Protein AF-A0A426Y9B4-F1 (afdb_monomer)

Secondary structure (DSSP, 8-state):
-----SHHHHHHHHHHHHHHHH-TTS-HHHHHHHHHHTT---S-----PPPGGGEEETTB--S-TTT--EEE-TTBSSHHHHHHHHHHHHHHHHHHHHS-HHHHHTT---PPP-TTB--

InterPro domains:
  IPR005069 Nucleotide-diphospho-sugar transferase [PF03407] (1-84)
  IPR044821 Putative nucleotide-diphospho-sugar transferase At1g28695/At4g15970-like [PTHR46038] (1-118)

Organism: Ensete ventricosum (NCBI:txid4639)

Structure (mmCIF, N/CA/C/O backbone):
data_AF-A0A426Y9B4-F1
#
_entry.id   AF-A0A426Y9B4-F1
#
loop_
_atom_site.group_PDB
_atom_site.id
_atom_site.type_symbol
_atom_site.label_atom_id
_atom_site.label_alt_id
_atom_site.label_comp_id
_atom_site.label_asym_id
_atom_site.label_entity_id
_atom_site.label_seq_id
_atom_site.pdbx_PDB_ins_code
_atom_site.Cartn_x
_atom_site.Cartn_y
_atom_site.Cartn_z
_atom_site.occupancy
_atom_site.B_iso_or_equiv
_atom_site.auth_seq_id
_atom_site.auth_comp_id
_atom_site.auth_asym_id
_atom_site.auth_atom_id
_atom_site.pdbx_PDB_model_num
ATOM 1 N N . MET A 1 1 ? -4.696 -0.066 2.224 1.00 76.81 1 MET A N 1
ATOM 2 C CA . MET A 1 1 ? -6.113 -0.166 2.641 1.00 76.81 1 MET A CA 1
ATOM 3 C C . MET A 1 1 ? -6.766 1.186 2.406 1.00 76.81 1 MET A C 1
ATOM 5 O O . MET A 1 1 ? -6.184 2.184 2.808 1.00 76.81 1 MET A O 1
ATOM 9 N N . TYR A 1 2 ? -7.920 1.225 1.742 1.00 84.12 2 TYR A N 1
ATOM 10 C CA . TYR A 1 2 ? -8.766 2.418 1.662 1.00 84.12 2 TYR A CA 1
ATOM 11 C C . TYR A 1 2 ? -10.003 2.185 2.527 1.00 84.12 2 TYR A C 1
ATOM 13 O O . TYR A 1 2 ? -10.597 1.110 2.456 1.00 84.12 2 TYR A O 1
ATOM 21 N N . VAL A 1 3 ? -10.380 3.174 3.338 1.00 88.94 3 VAL A N 1
ATOM 22 C CA . VAL A 1 3 ? -11.583 3.121 4.175 1.00 88.94 3 VAL A CA 1
ATOM 23 C C . VAL A 1 3 ? -12.287 4.462 4.097 1.00 88.94 3 VAL A C 1
ATOM 25 O O . VAL A 1 3 ? -11.686 5.506 4.347 1.00 88.94 3 VAL A O 1
ATOM 28 N N . LYS A 1 4 ? -13.574 4.435 3.752 1.00 91.81 4 LYS A N 1
ATOM 29 C CA . LYS A 1 4 ? -14.410 5.632 3.773 1.00 91.81 4 LYS A CA 1
ATOM 30 C C . LYS A 1 4 ? -14.766 5.978 5.218 1.00 91.81 4 LYS A C 1
ATOM 32 O O . LYS A 1 4 ? -15.285 5.130 5.942 1.00 91.81 4 LYS A O 1
ATOM 37 N N . SER A 1 5 ? -14.536 7.232 5.602 1.00 93.12 5 SER A N 1
ATOM 38 C CA . SER A 1 5 ? -14.882 7.726 6.935 1.00 93.12 5 SER A CA 1
ATOM 39 C C . SER A 1 5 ? -16.393 7.671 7.174 1.00 93.12 5 SER A C 1
ATOM 41 O O . SER A 1 5 ? -17.182 8.241 6.417 1.00 93.12 5 SER A O 1
ATOM 43 N N . CYS A 1 6 ? -16.785 6.941 8.214 1.00 91.38 6 CYS A N 1
ATOM 44 C CA . CYS A 1 6 ? -18.147 6.828 8.735 1.00 91.38 6 CYS A CA 1
ATOM 45 C C . CYS A 1 6 ? -18.122 6.272 10.170 1.00 91.38 6 CYS A C 1
ATOM 47 O O . CYS A 1 6 ? -17.121 5.687 10.593 1.00 91.38 6 CYS A O 1
ATOM 49 N N . SER A 1 7 ? -19.228 6.389 10.906 1.00 93.62 7 SER A N 1
ATOM 50 C CA . SER A 1 7 ? -19.363 5.821 12.259 1.00 93.62 7 SER A CA 1
ATOM 51 C C . SER A 1 7 ? -18.997 4.331 12.311 1.00 93.62 7 SER A C 1
ATOM 53 O O . SER A 1 7 ? -18.189 3.927 13.142 1.00 93.62 7 SER A O 1
ATOM 55 N N . ASN A 1 8 ? -19.475 3.533 11.352 1.00 91.69 8 ASN A N 1
ATOM 56 C CA . ASN A 1 8 ? -19.162 2.101 11.277 1.00 91.69 8 ASN A CA 1
ATOM 57 C C . ASN A 1 8 ? -17.664 1.828 11.068 1.00 91.69 8 ASN A C 1
ATOM 59 O O . ASN A 1 8 ? -17.135 0.864 11.614 1.00 91.69 8 ASN A O 1
ATOM 63 N N . SER A 1 9 ? -16.956 2.669 10.304 1.00 91.88 9 SER A N 1
ATOM 64 C CA . SER A 1 9 ? -15.507 2.510 10.119 1.00 91.88 9 SER A CA 1
ATOM 65 C C . SER A 1 9 ? -14.723 2.788 11.404 1.00 91.88 9 SER A C 1
ATOM 67 O O . SER A 1 9 ? -13.727 2.119 11.666 1.00 91.88 9 SER A O 1
ATOM 69 N N . VAL A 1 10 ? -15.191 3.725 12.237 1.00 93.00 10 VAL A N 1
ATOM 70 C CA . VAL A 1 10 ? -14.586 4.005 13.547 1.00 93.00 10 VAL A CA 1
ATOM 71 C C . VAL A 1 10 ? -14.751 2.802 14.475 1.00 93.00 10 VAL A C 1
ATOM 73 O O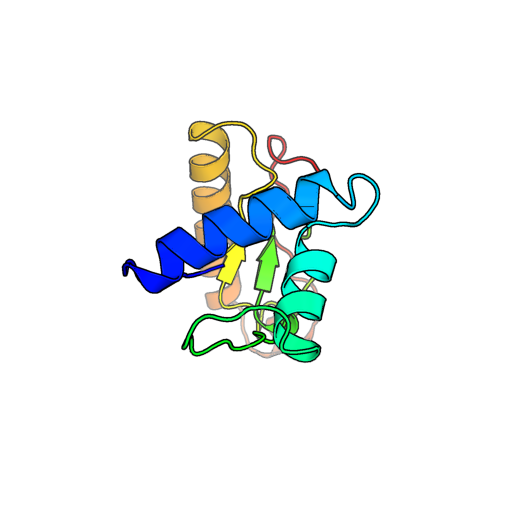 . VAL A 1 10 ? -13.780 2.371 15.099 1.00 93.00 10 VAL A O 1
ATOM 76 N N . GLU A 1 11 ? -15.949 2.221 14.526 1.00 92.19 11 GLU A N 1
ATOM 77 C CA . GLU A 1 11 ? -16.216 1.036 15.349 1.00 92.19 11 GLU A CA 1
ATOM 78 C C . GLU A 1 11 ? -15.440 -0.201 14.866 1.00 92.19 11 GLU A C 1
ATOM 80 O O . GLU A 1 11 ? -14.866 -0.923 15.686 1.00 92.19 11 GLU A O 1
ATOM 85 N N . LEU A 1 12 ? -15.290 -0.383 13.546 1.00 91.00 12 LEU A N 1
ATOM 86 C CA . LEU A 1 12 ? -14.401 -1.399 12.971 1.00 91.00 12 LEU A CA 1
ATOM 87 C C . LEU A 1 12 ? -12.973 -1.272 13.512 1.00 91.00 12 LEU A C 1
ATOM 89 O O . LEU A 1 12 ? -12.396 -2.269 13.941 1.00 91.00 12 LEU A O 1
ATOM 93 N N . TYR A 1 13 ? -12.390 -0.070 13.498 1.00 92.06 13 TYR A N 1
ATOM 94 C CA . TYR A 1 13 ? -11.014 0.126 13.965 1.00 92.06 13 TYR A CA 1
ATOM 95 C C . TYR A 1 13 ? -10.856 -0.153 15.461 1.00 92.06 13 TYR A C 1
ATOM 97 O O . TYR A 1 13 ? -9.856 -0.758 15.863 1.00 92.06 13 TYR A O 1
ATOM 105 N N . LYS A 1 14 ? -11.837 0.238 16.287 1.00 92.56 14 LYS A N 1
ATOM 106 C CA . LYS A 1 14 ? -11.846 -0.095 17.722 1.00 92.56 14 LYS A CA 1
ATOM 107 C C . LYS A 1 14 ? -11.862 -1.609 17.926 1.00 92.56 14 LYS A C 1
ATOM 109 O O . LYS A 1 14 ? -11.012 -2.134 18.642 1.00 92.56 14 LYS A O 1
ATOM 114 N N . TYR A 1 15 ? -12.770 -2.308 17.246 1.00 91.06 15 TYR A N 1
ATOM 115 C CA . TYR A 1 15 ? -12.905 -3.759 17.352 1.00 91.06 15 TYR A CA 1
ATOM 116 C C . TYR A 1 15 ? -11.664 -4.501 16.840 1.00 91.06 15 TYR A C 1
ATOM 118 O O . TYR A 1 15 ? -11.114 -5.356 17.531 1.00 91.06 15 TYR A O 1
ATOM 126 N N . TRP A 1 16 ? -11.146 -4.116 15.673 1.00 90.94 16 TRP A N 1
ATOM 127 C CA . TRP A 1 16 ? -9.931 -4.706 15.110 1.00 90.94 16 TRP A CA 1
ATOM 128 C C . TRP A 1 16 ? -8.714 -4.506 16.022 1.00 90.94 16 TRP A C 1
ATOM 130 O O . TRP A 1 16 ? -7.896 -5.413 16.172 1.00 90.94 16 TRP A O 1
ATOM 140 N N . THR A 1 17 ? -8.619 -3.354 16.693 1.00 91.69 17 THR A N 1
ATOM 141 C CA . THR A 1 17 ? -7.571 -3.101 17.695 1.00 91.69 17 THR A CA 1
ATOM 142 C C . THR A 1 17 ? -7.678 -4.059 18.882 1.00 91.69 17 THR A C 1
ATOM 144 O O . THR A 1 17 ? -6.651 -4.551 19.351 1.00 91.69 17 THR A O 1
ATOM 147 N N . LEU A 1 18 ? -8.894 -4.355 19.355 1.00 91.94 18 LEU A N 1
ATOM 148 C CA . LEU A 1 18 ? -9.118 -5.340 20.420 1.00 91.94 18 LEU A CA 1
ATOM 149 C C . LEU A 1 18 ? -8.696 -6.746 19.977 1.00 91.94 18 LEU A C 1
ATOM 151 O O . LEU A 1 18 ? -7.951 -7.402 20.702 1.00 91.94 18 LEU A O 1
ATOM 155 N N . LEU A 1 19 ? -9.070 -7.166 18.765 1.00 89.19 19 LEU A N 1
ATOM 156 C CA . LEU A 1 19 ? -8.644 -8.456 18.211 1.00 89.19 19 LEU A CA 1
ATOM 157 C C . LEU A 1 19 ? -7.117 -8.555 18.094 1.00 89.19 19 LEU A C 1
ATOM 159 O O . LEU A 1 19 ? -6.533 -9.557 18.492 1.00 89.19 19 LEU A O 1
ATOM 163 N N . CYS A 1 20 ? -6.445 -7.498 17.626 1.00 91.06 20 CYS A N 1
ATOM 164 C CA . CYS A 1 20 ? -4.979 -7.473 17.557 1.00 91.06 20 CYS A CA 1
ATOM 165 C C . CYS A 1 20 ? -4.318 -7.641 18.935 1.00 91.06 20 CYS A C 1
ATOM 167 O O . CYS A 1 20 ? -3.232 -8.205 19.024 1.00 91.06 20 CYS A O 1
ATOM 169 N N . ARG A 1 21 ? -4.951 -7.158 20.013 1.00 92.44 21 ARG A N 1
ATOM 170 C CA . ARG A 1 21 ? -4.457 -7.356 21.388 1.00 92.44 21 ARG A CA 1
ATOM 171 C C . ARG A 1 21 ? -4.694 -8.779 21.891 1.00 92.44 21 ARG A C 1
ATOM 173 O O . ARG A 1 21 ? -3.874 -9.283 22.649 1.00 92.44 21 ARG A O 1
ATOM 180 N N . GLN A 1 22 ? -5.794 -9.408 21.483 1.00 91.38 22 GLN A N 1
ATOM 181 C CA . GLN A 1 22 ? -6.131 -10.782 21.859 1.00 91.38 22 GLN A CA 1
ATOM 182 C C . GLN A 1 22 ? -5.263 -11.818 21.129 1.00 91.38 22 GLN A C 1
ATOM 184 O O . GLN A 1 22 ? -4.947 -12.862 21.696 1.00 91.38 22 GLN A O 1
ATOM 189 N N . TYR A 1 23 ? -4.841 -11.510 19.900 1.00 90.00 23 TYR A N 1
ATOM 190 C CA . TYR A 1 23 ? -4.008 -12.373 19.061 1.00 90.00 23 TYR A CA 1
ATOM 191 C C . TYR A 1 23 ? -2.674 -11.692 18.707 1.00 90.00 23 TYR A C 1
ATOM 193 O O . TYR A 1 23 ? -2.427 -11.395 17.538 1.00 90.00 23 TYR A O 1
ATOM 201 N N . PRO A 1 24 ? -1.788 -11.435 19.689 1.00 90.56 24 PRO A N 1
ATOM 202 C CA . PRO A 1 24 ? -0.580 -10.630 19.482 1.00 90.56 24 PRO A CA 1
ATOM 203 C C . PRO A 1 24 ? 0.454 -11.280 18.550 1.00 90.56 24 PRO A C 1
ATOM 205 O O . PRO A 1 24 ? 1.328 -10.589 18.035 1.00 90.56 24 PRO A O 1
ATOM 208 N N . THR A 1 25 ? 0.374 -12.596 18.339 1.00 92.25 25 THR A N 1
ATOM 209 C CA . THR A 1 25 ? 1.269 -13.355 17.451 1.00 92.25 25 THR A CA 1
ATOM 210 C C . THR A 1 25 ? 0.748 -13.475 16.019 1.00 92.25 25 THR A C 1
ATOM 212 O O . THR A 1 25 ? 1.503 -13.881 15.139 1.00 92.25 25 THR A O 1
ATOM 215 N N . ALA A 1 26 ? -0.522 -13.141 15.769 1.00 90.00 26 ALA A N 1
ATOM 216 C CA . ALA A 1 26 ? -1.109 -13.193 14.436 1.00 90.00 26 ALA A CA 1
ATOM 217 C C . ALA A 1 26 ? -0.856 -11.882 13.681 1.00 90.00 26 ALA A C 1
ATOM 219 O O . ALA A 1 26 ? -0.875 -10.789 14.256 1.00 90.00 26 ALA A O 1
ATOM 220 N N . ASP A 1 27 ? -0.637 -11.976 12.370 1.00 88.31 27 ASP A N 1
ATOM 221 C CA . ASP A 1 27 ? -0.487 -10.788 11.545 1.00 88.31 27 ASP A CA 1
ATOM 222 C C . ASP A 1 27 ? -1.819 -10.024 11.452 1.00 88.31 27 ASP A C 1
ATOM 224 O O . ASP A 1 27 ? -2.915 -10.585 11.399 1.00 88.31 27 ASP A O 1
ATOM 228 N N . ARG A 1 28 ? -1.735 -8.695 11.422 1.00 88.38 28 ARG A N 1
ATOM 229 C CA . ARG A 1 28 ? -2.928 -7.839 11.473 1.00 88.38 28 ARG A CA 1
ATOM 230 C C . ARG A 1 28 ? -3.862 -8.054 10.279 1.00 88.38 28 ARG A C 1
ATOM 232 O O . ARG A 1 28 ? -5.071 -7.854 10.417 1.00 88.38 28 ARG A O 1
ATOM 239 N N . GLN A 1 29 ? -3.312 -8.423 9.121 1.00 86.75 29 GLN A N 1
ATOM 240 C CA . GLN A 1 29 ? -4.078 -8.622 7.896 1.00 86.75 29 GLN A CA 1
ATOM 241 C C . GLN A 1 29 ? -4.914 -9.903 7.973 1.00 86.75 29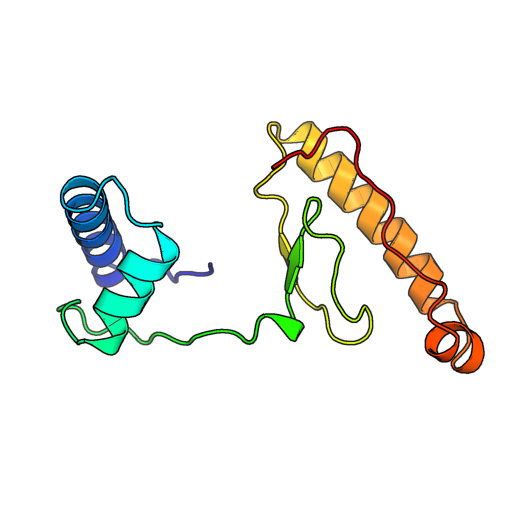 GLN A C 1
ATOM 243 O O . GLN A 1 29 ? -6.088 -9.861 7.608 1.00 86.75 29 GLN A O 1
ATOM 248 N N . SER A 1 30 ? -4.370 -10.998 8.510 1.00 87.81 30 SER A N 1
ATOM 249 C CA . SER A 1 30 ? -5.114 -12.241 8.719 1.00 87.81 30 SER A CA 1
ATOM 250 C C . SER A 1 30 ? -6.194 -12.094 9.782 1.00 87.81 30 SER A C 1
ATOM 252 O O . SER A 1 30 ? -7.301 -12.584 9.567 1.00 87.81 30 SER A O 1
ATOM 254 N N . ILE A 1 31 ? -5.935 -11.350 10.866 1.00 90.25 31 ILE A N 1
ATOM 255 C CA . ILE A 1 31 ? -6.957 -11.033 11.880 1.00 90.25 31 ILE A CA 1
ATOM 256 C C . ILE A 1 31 ? -8.145 -10.312 11.231 1.00 90.25 31 ILE A C 1
ATOM 258 O O . ILE A 1 31 ? -9.296 -10.693 11.440 1.00 90.25 31 ILE A O 1
ATOM 262 N N . LEU A 1 32 ? -7.874 -9.283 10.419 1.00 88.44 32 LEU A N 1
ATOM 263 C CA . LEU A 1 32 ? -8.923 -8.531 9.731 1.00 88.44 32 LEU A CA 1
ATOM 264 C C . LEU A 1 32 ? -9.662 -9.402 8.706 1.00 88.44 32 LEU A C 1
ATOM 266 O O . LEU A 1 32 ? -10.889 -9.373 8.644 1.00 88.44 32 LEU A O 1
ATOM 270 N N . SER A 1 33 ? -8.911 -10.181 7.922 1.00 85.75 33 SER A N 1
ATOM 271 C CA . SER A 1 33 ? -9.446 -11.090 6.908 1.00 85.75 33 SER A CA 1
ATOM 272 C C . SER A 1 33 ? -10.405 -12.097 7.531 1.00 85.75 33 SER A C 1
ATOM 274 O O . SER A 1 33 ? -11.549 -12.176 7.092 1.00 85.75 33 SER A O 1
ATOM 276 N N . LYS A 1 34 ? -9.972 -12.800 8.587 1.00 85.25 34 LYS A N 1
ATOM 277 C CA . LYS A 1 34 ? -10.801 -13.759 9.328 1.00 85.25 34 LYS A CA 1
ATOM 278 C C . LYS A 1 34 ? -12.041 -13.102 9.911 1.00 85.25 34 LYS A C 1
ATOM 280 O O . LYS A 1 34 ? -13.134 -13.626 9.743 1.00 85.25 34 LYS A O 1
ATOM 285 N N . GLY A 1 35 ? -11.893 -11.920 10.513 1.00 84.50 35 GLY A N 1
ATOM 286 C CA . GLY A 1 35 ? -13.022 -11.176 11.070 1.00 84.50 35 GLY A CA 1
ATOM 287 C C . GLY A 1 35 ? -14.132 -10.898 10.049 1.00 84.50 35 GLY A C 1
ATOM 288 O O . GLY A 1 35 ? -15.309 -10.998 10.392 1.00 84.50 35 GLY A O 1
ATOM 289 N N . PHE A 1 36 ? -13.777 -10.590 8.795 1.00 83.25 36 PHE A N 1
ATOM 290 C CA . PHE A 1 36 ? -14.757 -10.404 7.718 1.00 83.25 36 PHE A CA 1
ATOM 291 C C . PHE A 1 36 ? -15.269 -11.728 7.140 1.00 83.25 36 PHE A C 1
ATOM 293 O O . PHE A 1 36 ? -16.467 -11.844 6.898 1.00 83.25 36 PHE A O 1
ATOM 300 N N . THR A 1 37 ? -14.402 -12.722 6.918 1.00 82.69 37 THR A N 1
ATOM 301 C CA . THR A 1 37 ? -14.805 -14.001 6.301 1.00 82.69 37 THR A CA 1
ATOM 302 C C . THR A 1 37 ? -15.644 -14.874 7.227 1.00 82.69 37 THR A C 1
ATOM 304 O O . THR A 1 37 ? -16.533 -15.574 6.758 1.00 82.69 37 THR A O 1
ATOM 307 N N . GLU A 1 38 ? -15.386 -14.826 8.533 1.00 83.69 38 GLU A N 1
ATOM 308 C CA . GLU A 1 38 ? -16.123 -15.580 9.556 1.00 83.69 38 GLU A CA 1
ATOM 309 C C . GLU A 1 38 ? -17.346 -14.801 10.082 1.00 83.69 38 GLU A C 1
ATOM 311 O O . GLU A 1 38 ? -18.058 -15.283 10.956 1.00 83.69 38 GLU A O 1
ATOM 316 N N . GLY A 1 39 ? -17.605 -13.589 9.566 1.00 76.62 39 GLY A N 1
ATOM 317 C CA . GLY A 1 39 ? -18.761 -12.770 9.957 1.00 76.62 39 GLY A CA 1
ATOM 318 C C . GLY A 1 39 ? -18.702 -12.229 11.390 1.00 76.62 39 GLY A C 1
ATOM 319 O O . GLY A 1 39 ? -19.714 -11.791 11.929 1.00 76.62 39 GLY A O 1
ATOM 320 N N . VAL A 1 40 ? -17.522 -12.251 12.014 1.00 76.88 40 VAL A N 1
ATOM 321 C CA . VAL A 1 40 ? -17.310 -11.830 13.409 1.00 76.88 40 VAL A CA 1
ATOM 322 C C . VAL A 1 40 ? -17.307 -10.302 13.541 1.00 76.88 40 VAL A C 1
ATOM 324 O O . VAL A 1 40 ? -17.553 -9.772 14.621 1.00 76.88 40 VAL A O 1
ATOM 327 N N . ILE A 1 41 ? -17.060 -9.571 12.448 1.00 77.12 41 ILE A N 1
ATOM 328 C CA . ILE A 1 41 ? -17.184 -8.109 12.412 1.00 77.12 41 ILE A CA 1
ATOM 329 C C . ILE A 1 41 ? -18.676 -7.733 12.351 1.00 77.12 41 ILE A C 1
ATOM 331 O O . ILE A 1 41 ? -19.315 -7.945 11.320 1.00 77.12 41 ILE A O 1
ATOM 335 N N . PRO A 1 42 ? -19.239 -7.118 13.408 1.00 73.31 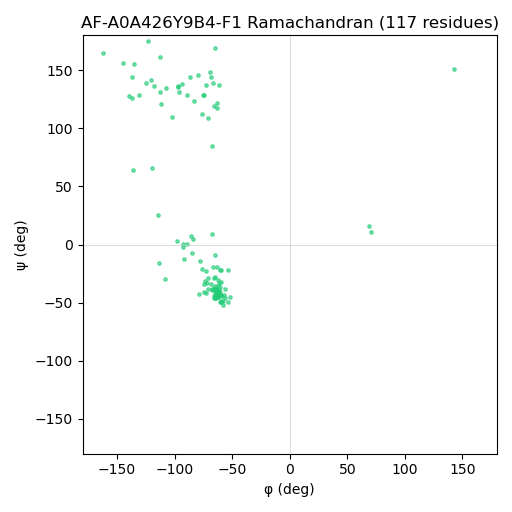42 PRO A N 1
ATOM 336 C CA . PRO A 1 42 ? -20.687 -6.954 13.556 1.00 73.31 42 PRO A CA 1
ATOM 337 C C . PRO A 1 42 ? -21.251 -5.732 12.811 1.00 73.31 42 PRO A C 1
ATOM 339 O O . PRO A 1 42 ? -22.423 -5.392 12.960 1.00 73.31 42 PRO A O 1
ATOM 342 N N . PHE A 1 43 ? -20.421 -5.015 12.050 1.00 81.88 43 PHE A N 1
ATOM 343 C CA . PHE A 1 43 ? -20.793 -3.744 11.436 1.00 81.88 43 PHE A CA 1
ATOM 344 C C . PHE A 1 43 ? -21.223 -3.935 9.986 1.00 81.88 43 PHE A C 1
ATOM 346 O O . PHE A 1 43 ? -20.531 -4.589 9.208 1.00 81.88 43 PHE A O 1
ATOM 353 N N . SER A 1 44 ? -22.309 -3.268 9.592 1.00 82.06 44 SER A N 1
ATOM 354 C CA . SER A 1 44 ? -22.754 -3.200 8.197 1.00 82.06 44 SER A CA 1
ATOM 355 C C . SER A 1 44 ? -21.760 -2.392 7.358 1.00 82.06 44 SER A C 1
ATOM 357 O O . SER A 1 44 ? -21.904 -1.180 7.170 1.00 82.06 44 SER A O 1
ATOM 359 N N . LEU A 1 45 ? -20.719 -3.070 6.879 1.00 84.75 45 LEU A N 1
ATOM 360 C CA . LEU A 1 45 ? -19.665 -2.536 6.029 1.00 84.75 45 LEU A CA 1
ATOM 361 C C . LEU A 1 45 ? -19.559 -3.381 4.766 1.00 84.75 45 LEU A C 1
ATOM 363 O O . LEU A 1 45 ? -19.614 -4.607 4.807 1.00 84.75 45 LEU A O 1
ATOM 367 N N . ARG A 1 46 ? -19.368 -2.712 3.629 1.00 84.12 46 ARG A N 1
ATOM 368 C CA . ARG A 1 46 ? -18.969 -3.396 2.401 1.00 84.12 46 ARG A CA 1
ATOM 369 C C . ARG A 1 46 ? -17.462 -3.583 2.444 1.00 84.12 46 ARG A C 1
ATOM 371 O O . ARG A 1 46 ? -16.730 -2.603 2.577 1.00 84.12 46 ARG A O 1
ATOM 378 N N . PHE A 1 47 ? -17.024 -4.827 2.324 1.00 83.81 47 PHE A N 1
ATOM 379 C CA . PHE A 1 47 ? -15.617 -5.187 2.288 1.00 83.81 47 PHE A CA 1
ATOM 380 C C . PHE A 1 47 ? -15.298 -5.896 0.973 1.00 83.81 47 PHE A C 1
ATOM 382 O O . PHE A 1 47 ? -16.105 -6.673 0.470 1.00 83.81 47 PHE A O 1
ATOM 389 N N . GLN A 1 48 ? -14.123 -5.613 0.418 1.00 86.44 48 GLN A N 1
ATOM 390 C CA . GLN A 1 48 ? -13.634 -6.235 -0.804 1.00 86.44 48 GLN A CA 1
ATOM 391 C C . GLN A 1 48 ? -12.144 -6.531 -0.648 1.00 86.44 48 GLN A C 1
ATOM 393 O O . GLN A 1 48 ? -11.359 -5.633 -0.334 1.00 86.44 48 GLN A O 1
ATOM 398 N N . PHE A 1 49 ? -11.755 -7.779 -0.909 1.00 85.06 49 PHE A N 1
ATOM 399 C CA . PHE A 1 49 ? -10.354 -8.117 -1.125 1.00 85.06 49 PHE A CA 1
ATOM 400 C C . PHE A 1 49 ? -9.935 -7.625 -2.506 1.00 85.06 49 PHE A C 1
ATOM 402 O O . PHE A 1 49 ? -10.609 -7.886 -3.502 1.00 85.06 49 PHE A O 1
ATOM 409 N N . LEU A 1 50 ? -8.833 -6.886 -2.550 1.00 87.06 50 LEU A N 1
ATOM 410 C CA . LE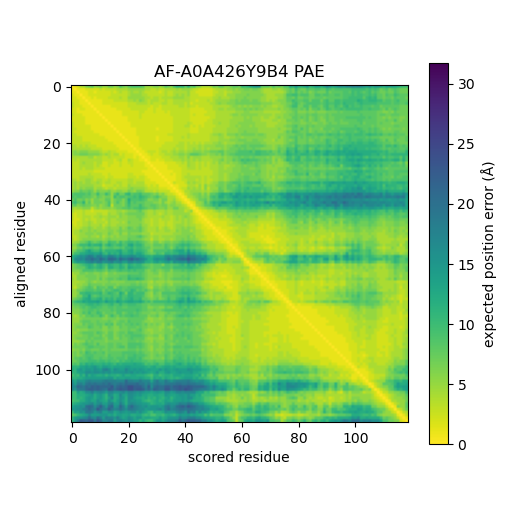U A 1 50 ? -8.258 -6.407 -3.797 1.00 87.06 50 LEU A CA 1
ATOM 411 C C . LEU A 1 50 ? -7.199 -7.406 -4.260 1.00 87.06 50 LEU A C 1
ATOM 413 O O . LEU A 1 50 ? -6.430 -7.908 -3.441 1.00 87.06 50 LEU A O 1
ATOM 417 N N . ASP A 1 51 ? -7.172 -7.686 -5.560 1.00 87.38 51 ASP A N 1
ATOM 418 C CA . ASP A 1 51 ? -6.195 -8.594 -6.157 1.00 87.38 51 ASP A CA 1
ATOM 419 C C . ASP A 1 51 ? -4.787 -8.001 -6.036 1.00 87.38 51 ASP A C 1
ATOM 421 O O . ASP A 1 51 ? -4.510 -6.920 -6.569 1.00 87.38 51 ASP A O 1
ATOM 425 N N . THR A 1 52 ? -3.911 -8.718 -5.329 1.00 85.50 52 THR A N 1
ATOM 426 C CA . THR A 1 52 ? -2.530 -8.319 -5.047 1.00 85.50 52 THR A CA 1
ATOM 427 C C . THR A 1 52 ? -1.688 -8.185 -6.310 1.00 85.50 52 THR A C 1
ATOM 429 O O . THR A 1 52 ? -0.710 -7.445 -6.275 1.00 85.50 52 THR A O 1
ATOM 432 N N . ALA A 1 53 ? -2.093 -8.776 -7.441 1.00 87.44 53 ALA A N 1
ATOM 433 C CA . ALA A 1 53 ? -1.434 -8.570 -8.733 1.00 87.44 53 ALA A CA 1
ATOM 434 C C . ALA A 1 53 ? -1.454 -7.102 -9.203 1.00 87.44 53 ALA A C 1
ATOM 436 O O . ALA A 1 53 ? -0.610 -6.703 -10.004 1.00 87.44 53 ALA A O 1
ATOM 437 N N . ASN A 1 54 ? -2.389 -6.290 -8.692 1.00 88.00 54 ASN A N 1
ATOM 438 C CA . ASN A 1 54 ? -2.488 -4.861 -9.003 1.00 88.00 54 ASN A CA 1
ATOM 439 C C . ASN A 1 54 ? -1.722 -3.967 -8.009 1.00 88.00 54 ASN A C 1
ATOM 441 O O . ASN A 1 54 ? -1.746 -2.737 -8.140 1.00 88.00 54 ASN A O 1
ATOM 445 N N . PHE A 1 55 ? -1.057 -4.558 -7.011 1.00 85.56 55 PHE A N 1
ATOM 446 C CA . PHE A 1 55 ? -0.329 -3.842 -5.965 1.00 85.56 55 PHE A CA 1
ATOM 447 C C . PHE A 1 55 ? 1.158 -4.178 -6.011 1.00 85.56 55 PHE A C 1
ATOM 449 O O . PHE A 1 55 ? 1.543 -5.335 -6.113 1.00 85.56 55 PHE A O 1
ATOM 456 N N . GLY A 1 56 ? 1.989 -3.151 -5.869 1.00 84.31 56 GLY A N 1
ATOM 457 C CA . GLY A 1 56 ? 3.418 -3.284 -5.590 1.00 84.31 56 GLY A CA 1
ATOM 458 C C . GLY A 1 56 ? 3.792 -2.532 -4.316 1.00 84.31 56 GLY A C 1
ATOM 459 O O . GLY A 1 56 ? 2.977 -1.804 -3.738 1.00 84.31 56 GLY A O 1
ATOM 460 N N . GLY A 1 57 ? 5.042 -2.656 -3.882 1.00 83.25 57 GLY A N 1
ATOM 461 C CA . GLY A 1 57 ? 5.573 -1.864 -2.774 1.00 83.25 57 GLY A CA 1
ATOM 462 C C . GLY A 1 57 ? 7.038 -1.508 -2.977 1.00 83.25 57 GLY A C 1
ATOM 463 O O . GLY A 1 57 ? 7.758 -2.220 -3.667 1.00 83.25 57 GLY A O 1
ATOM 464 N N . PHE A 1 58 ? 7.512 -0.437 -2.340 1.00 83.62 58 PHE A N 1
ATOM 465 C CA . PHE A 1 58 ? 8.932 -0.063 -2.439 1.00 83.62 58 PHE A CA 1
ATOM 466 C C . PHE A 1 58 ? 9.879 -1.144 -1.901 1.00 83.62 58 PHE A C 1
ATOM 468 O O . PHE A 1 58 ? 10.953 -1.348 -2.455 1.00 83.62 58 PHE A O 1
ATOM 475 N N . CYS A 1 59 ? 9.460 -1.885 -0.873 1.00 79.00 59 CYS A N 1
ATOM 476 C CA . CYS A 1 59 ? 10.231 -3.000 -0.306 1.00 79.00 59 CYS A CA 1
ATOM 477 C C . CYS A 1 59 ? 9.786 -4.371 -0.819 1.00 79.00 59 CYS A C 1
ATOM 479 O O . CYS A 1 59 ? 10.293 -5.399 -0.388 1.00 79.00 59 CYS A O 1
ATOM 481 N N . GLN A 1 60 ? 8.822 -4.381 -1.734 1.00 74.94 60 GLN A N 1
ATOM 482 C CA . GLN A 1 60 ? 8.321 -5.555 -2.430 1.00 74.94 60 GLN A CA 1
ATOM 483 C C . GLN A 1 60 ? 8.173 -5.152 -3.894 1.00 74.94 60 GLN A C 1
ATOM 485 O O . GLN A 1 60 ? 7.067 -5.077 -4.425 1.00 74.94 60 GLN A O 1
ATOM 490 N N . ALA A 1 61 ? 9.304 -4.837 -4.531 1.00 67.19 61 ALA A N 1
ATOM 491 C CA . ALA A 1 61 ? 9.360 -4.375 -5.920 1.00 67.19 61 ALA A CA 1
ATOM 492 C C . ALA A 1 61 ? 8.967 -5.464 -6.946 1.00 67.19 61 ALA A C 1
ATOM 494 O O . ALA A 1 61 ? 9.129 -5.271 -8.147 1.00 67.19 61 ALA A O 1
ATOM 495 N N . GLY A 1 62 ? 8.457 -6.607 -6.478 1.00 62.59 62 GLY A N 1
ATOM 496 C CA . GLY A 1 62 ? 7.913 -7.673 -7.303 1.00 62.59 62 GLY A CA 1
ATOM 497 C C . GLY A 1 62 ? 6.492 -7.362 -7.770 1.00 62.59 62 GLY A C 1
ATOM 498 O O . GLY A 1 62 ? 5.707 -6.740 -7.059 1.00 62.59 62 GLY A O 1
ATOM 499 N N . GLY A 1 63 ? 6.170 -7.810 -8.978 1.00 69.50 63 GLY A N 1
ATOM 500 C CA . GLY A 1 63 ? 4.860 -7.630 -9.595 1.00 69.50 63 GLY A CA 1
ATOM 501 C C . GLY A 1 63 ? 4.988 -7.371 -11.089 1.00 69.50 63 GLY A C 1
ATOM 502 O O . GLY A 1 63 ? 5.990 -6.833 -11.556 1.00 69.50 63 GLY A O 1
ATOM 503 N N . ASP A 1 64 ? 3.972 -7.763 -11.852 1.00 77.38 64 ASP A N 1
ATOM 504 C CA . ASP A 1 64 ? 3.906 -7.439 -13.274 1.00 77.38 64 ASP A CA 1
ATOM 505 C C . ASP A 1 64 ? 3.629 -5.937 -13.423 1.00 77.38 64 ASP A C 1
ATOM 507 O O . ASP A 1 64 ? 2.525 -5.468 -13.140 1.00 77.38 64 ASP A O 1
ATOM 511 N N . LEU A 1 65 ? 4.629 -5.178 -13.872 1.00 77.75 65 LEU A N 1
ATOM 512 C CA . LEU A 1 65 ? 4.540 -3.736 -14.131 1.00 77.75 65 LEU A CA 1
ATOM 513 C C . LEU A 1 65 ? 3.389 -3.352 -15.072 1.00 77.75 65 LEU A C 1
ATOM 515 O O . LEU A 1 65 ? 2.926 -2.214 -15.039 1.00 77.75 65 LEU A O 1
ATOM 519 N N . ARG A 1 66 ? 2.899 -4.291 -15.893 1.00 79.81 66 ARG A N 1
ATOM 520 C CA . ARG A 1 66 ? 1.716 -4.097 -16.747 1.00 79.81 66 ARG A CA 1
ATOM 521 C C . ARG A 1 66 ? 0.408 -4.078 -15.955 1.00 79.81 66 ARG A C 1
ATOM 523 O O . ARG A 1 66 ? -0.580 -3.553 -16.456 1.00 79.81 66 ARG A O 1
ATOM 530 N N . LYS A 1 67 ? 0.390 -4.671 -14.759 1.00 85.75 67 LYS A N 1
ATOM 531 C CA . LYS A 1 67 ? -0.802 -4.848 -13.913 1.00 85.75 67 LYS A CA 1
ATOM 532 C C . LYS A 1 67 ? -0.794 -3.959 -12.675 1.00 85.75 67 LYS A C 1
ATOM 534 O O . LYS A 1 67 ? -1.857 -3.577 -12.199 1.00 85.75 67 LYS A O 1
ATOM 539 N N . VAL A 1 68 ? 0.379 -3.618 -12.141 1.00 85.88 68 VAL A N 1
ATOM 540 C CA . VAL A 1 68 ? 0.473 -2.798 -10.927 1.00 85.88 68 VAL A CA 1
ATOM 541 C C . VAL A 1 68 ? -0.117 -1.405 -11.171 1.00 85.88 68 VAL A C 1
ATOM 543 O O . VAL A 1 68 ? 0.395 -0.625 -11.968 1.00 85.88 68 VAL A O 1
ATOM 546 N N . CYS A 1 69 ? -1.177 -1.072 -10.432 1.00 86.00 69 CYS A N 1
ATOM 547 C CA . CYS A 1 69 ? -1.831 0.240 -10.467 1.00 86.00 69 CYS A CA 1
ATOM 548 C C . CYS A 1 69 ? -1.680 1.014 -9.151 1.00 86.00 69 CYS A C 1
ATOM 550 O O . CYS A 1 69 ? -1.938 2.214 -9.108 1.00 86.00 69 CYS A O 1
ATOM 552 N N . THR A 1 70 ? -1.302 0.345 -8.058 1.00 87.00 70 THR A N 1
ATOM 553 C CA . THR A 1 70 ? -1.109 0.974 -6.744 1.00 87.00 70 THR A CA 1
ATOM 554 C C . THR A 1 70 ? 0.231 0.561 -6.150 1.00 87.00 70 THR A C 1
ATOM 556 O O . THR A 1 70 ? 0.511 -0.627 -6.020 1.00 87.00 70 THR A O 1
ATOM 559 N N . VAL A 1 71 ? 1.038 1.534 -5.725 1.00 85.31 71 VAL A N 1
ATOM 560 C CA . VAL A 1 71 ? 2.323 1.282 -5.056 1.00 85.31 71 VAL A CA 1
ATOM 561 C C . VAL A 1 71 ? 2.263 1.724 -3.602 1.00 85.31 71 VAL A C 1
ATOM 563 O O . VAL A 1 71 ? 1.829 2.833 -3.287 1.00 85.31 71 VAL A O 1
ATOM 566 N N . GLN A 1 72 ? 2.701 0.845 -2.705 1.00 84.44 72 GLN A N 1
ATOM 567 C CA . GLN A 1 72 ? 2.721 1.085 -1.269 1.00 84.44 72 GLN A CA 1
ATOM 568 C C . GLN A 1 72 ? 4.103 1.550 -0.792 1.00 84.44 72 GLN A C 1
ATOM 570 O O . GLN A 1 72 ? 5.134 0.972 -1.133 1.00 84.44 72 GLN A O 1
ATOM 575 N N . ALA A 1 73 ? 4.101 2.580 0.056 1.00 87.38 73 ALA A N 1
ATOM 576 C CA . ALA A 1 73 ? 5.290 3.169 0.679 1.00 87.38 73 ALA A CA 1
ATOM 577 C C . ALA A 1 73 ? 5.307 2.983 2.206 1.00 87.38 73 ALA A C 1
ATOM 579 O O . ALA A 1 73 ? 5.849 3.798 2.951 1.00 87.38 73 ALA A O 1
ATOM 580 N N . ASN A 1 74 ? 4.620 1.948 2.685 1.00 83.00 74 ASN A N 1
ATOM 581 C CA . ASN A 1 74 ? 4.452 1.646 4.107 1.00 83.00 74 ASN A CA 1
ATOM 582 C C . ASN A 1 74 ? 5.770 1.277 4.804 1.00 83.00 74 ASN A C 1
ATOM 584 O O . ASN A 1 74 ? 5.908 1.554 5.987 1.00 83.00 74 ASN A O 1
ATOM 588 N N . CYS A 1 7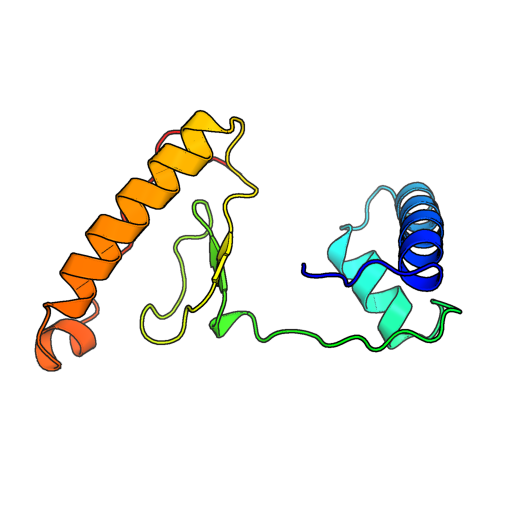5 ? 6.727 0.716 4.069 1.00 84.00 75 CYS A N 1
ATOM 589 C CA . CYS A 1 75 ? 8.046 0.329 4.566 1.00 84.00 75 CYS A CA 1
ATOM 590 C C . CYS A 1 75 ? 9.092 1.467 4.549 1.00 84.00 75 CYS A C 1
ATOM 592 O O . CYS A 1 75 ? 10.278 1.241 4.764 1.00 84.00 75 CYS A O 1
ATOM 594 N N . CYS A 1 76 ? 8.682 2.699 4.243 1.00 87.19 76 CYS A N 1
ATOM 595 C CA . CYS A 1 76 ? 9.552 3.870 4.340 1.00 87.19 76 CYS A CA 1
ATOM 596 C C . CYS A 1 76 ? 9.320 4.562 5.688 1.00 87.19 76 CYS A C 1
ATOM 598 O O . CYS A 1 76 ? 8.165 4.826 6.051 1.00 87.19 76 CYS A O 1
ATOM 600 N N . GLY A 1 77 ? 10.399 4.876 6.407 1.00 83.50 77 GLY A N 1
ATOM 601 C CA . GLY A 1 77 ? 10.342 5.390 7.775 1.00 83.50 77 GLY A CA 1
ATOM 602 C C . GLY A 1 77 ? 9.889 6.845 7.853 1.00 83.50 77 GLY A C 1
ATOM 603 O O . GLY A 1 77 ? 9.071 7.190 8.707 1.00 83.50 77 GLY A O 1
ATOM 604 N N . SER A 1 78 ? 10.364 7.690 6.933 1.00 87.31 78 SER A N 1
ATOM 605 C CA . SER A 1 78 ? 10.071 9.129 6.932 1.00 87.31 78 SER A CA 1
ATOM 606 C C . SER A 1 78 ? 9.201 9.589 5.755 1.00 87.31 78 SER A C 1
ATOM 608 O O . SER A 1 78 ? 9.061 8.909 4.733 1.00 87.31 78 SER A O 1
ATOM 610 N N . ALA A 1 79 ? 8.590 10.771 5.885 1.00 90.38 79 ALA A N 1
ATOM 611 C CA . ALA A 1 79 ? 7.846 11.394 4.790 1.00 90.38 79 ALA A CA 1
ATOM 612 C C . ALA A 1 79 ? 8.771 11.746 3.614 1.00 90.38 79 ALA A C 1
ATOM 614 O O . ALA A 1 79 ? 8.411 11.554 2.453 1.00 90.38 79 ALA A O 1
ATOM 615 N N . GLU A 1 80 ? 9.987 12.198 3.909 1.00 90.38 80 GLU A N 1
ATOM 616 C CA . GLU A 1 80 ? 11.017 12.526 2.927 1.00 90.38 80 GLU A CA 1
ATOM 617 C C . GLU A 1 80 ? 11.422 11.289 2.116 1.00 90.38 80 GLU A C 1
ATOM 619 O O . GLU A 1 80 ? 11.562 11.373 0.895 1.00 90.38 80 GLU A O 1
ATOM 624 N N . GLU A 1 81 ? 11.570 10.131 2.766 1.00 89.12 81 GLU A N 1
ATOM 625 C CA . GLU A 1 81 ? 11.843 8.854 2.096 1.00 89.12 81 GLU A CA 1
ATOM 626 C C . GLU A 1 81 ? 10.693 8.436 1.183 1.00 89.12 81 GLU A C 1
ATOM 628 O O . GLU A 1 81 ? 10.935 8.064 0.034 1.00 89.12 81 GLU A O 1
ATOM 633 N N . LYS A 1 82 ? 9.444 8.582 1.646 1.00 89.12 82 LYS A N 1
ATOM 634 C CA . LYS A 1 82 ? 8.250 8.318 0.828 1.00 89.12 82 LYS A CA 1
ATOM 635 C C . LYS A 1 82 ? 8.218 9.208 -0.411 1.00 89.12 82 LYS A C 1
ATOM 637 O O . LYS A 1 82 ? 8.040 8.705 -1.516 1.00 89.12 82 LYS A O 1
ATOM 642 N N . VAL A 1 83 ? 8.434 10.516 -0.252 1.00 91.31 83 VAL A N 1
ATOM 643 C CA . VAL A 1 83 ? 8.456 11.473 -1.371 1.00 91.31 83 VAL A CA 1
ATOM 644 C C . VAL A 1 83 ? 9.585 11.149 -2.350 1.00 91.31 83 VAL A C 1
ATOM 646 O O . VAL A 1 83 ? 9.376 11.184 -3.563 1.00 91.31 83 VAL A O 1
ATOM 649 N N . ARG A 1 84 ? 10.775 10.799 -1.851 1.00 89.12 84 ARG A N 1
ATOM 650 C CA . ARG A 1 84 ? 11.913 10.396 -2.691 1.00 89.12 84 ARG A CA 1
ATOM 651 C C . ARG A 1 84 ? 11.600 9.132 -3.489 1.00 89.12 84 ARG A C 1
ATOM 653 O O . ARG A 1 84 ? 11.851 9.109 -4.692 1.00 89.12 84 ARG A O 1
ATOM 660 N N . GLY A 1 85 ? 11.006 8.127 -2.846 1.00 87.56 85 GLY A N 1
ATOM 661 C CA . GLY A 1 85 ? 10.570 6.903 -3.513 1.00 87.56 85 GLY A CA 1
ATOM 662 C C . GLY A 1 85 ? 9.523 7.172 -4.589 1.00 87.56 85 GLY A C 1
ATOM 663 O O . GLY A 1 85 ? 9.666 6.695 -5.710 1.00 87.56 85 GLY A O 1
ATOM 664 N N . LEU A 1 86 ? 8.529 8.020 -4.302 1.00 88.69 86 LEU A N 1
ATOM 665 C CA . LEU A 1 86 ? 7.509 8.411 -5.282 1.00 88.69 86 LEU A CA 1
ATOM 666 C C . LEU A 1 86 ? 8.107 9.137 -6.494 1.00 88.69 86 LEU A C 1
ATOM 668 O O . LEU A 1 86 ? 7.695 8.877 -7.621 1.00 88.69 86 LEU A O 1
ATOM 672 N N . ARG A 1 87 ? 9.111 10.002 -6.298 1.00 90.69 87 ARG A N 1
ATOM 673 C CA . ARG A 1 87 ? 9.821 10.652 -7.416 1.00 90.69 87 ARG A CA 1
ATOM 674 C C . ARG A 1 87 ? 10.557 9.638 -8.291 1.00 90.69 87 ARG A C 1
ATOM 676 O O . ARG A 1 87 ? 10.456 9.726 -9.511 1.00 90.69 87 ARG A O 1
ATOM 683 N N . SER A 1 88 ? 11.254 8.678 -7.680 1.00 88.88 88 SER A N 1
ATOM 684 C CA . SER A 1 88 ? 11.936 7.602 -8.415 1.00 88.88 88 SER A CA 1
ATOM 685 C C . SER A 1 88 ? 10.939 6.748 -9.199 1.00 88.88 88 SER A C 1
ATOM 687 O O . SER A 1 88 ? 11.125 6.521 -10.390 1.00 88.88 88 SER A O 1
ATOM 689 N N . LEU A 1 89 ? 9.827 6.369 -8.559 1.00 87.62 89 LEU A N 1
ATOM 690 C CA . LEU A 1 89 ? 8.740 5.628 -9.195 1.00 87.62 89 LEU A CA 1
ATOM 691 C C . LEU A 1 89 ? 8.202 6.356 -10.430 1.00 87.62 89 LEU A C 1
ATOM 693 O O . LEU A 1 89 ? 8.010 5.741 -11.471 1.00 87.62 89 LEU A O 1
ATOM 697 N N . MET A 1 90 ? 7.963 7.666 -10.332 1.00 89.00 90 MET A N 1
ATOM 698 C CA . MET A 1 90 ? 7.467 8.451 -11.465 1.00 89.00 90 MET A CA 1
ATOM 699 C C . MET A 1 90 ? 8.458 8.474 -12.633 1.00 89.00 90 MET A C 1
ATOM 701 O O . MET A 1 90 ? 8.041 8.408 -13.788 1.00 89.00 90 MET A O 1
ATOM 705 N N . GLN A 1 91 ? 9.761 8.561 -12.351 1.00 90.62 91 GLN A N 1
ATOM 706 C CA . GLN A 1 91 ? 10.792 8.509 -13.388 1.00 90.62 91 GLN A CA 1
ATOM 707 C C . GLN A 1 91 ? 10.817 7.146 -14.080 1.00 90.62 91 GLN A C 1
ATOM 709 O O . GLN A 1 91 ? 10.825 7.087 -15.309 1.00 90.62 91 GLN A O 1
ATOM 714 N N . ASP A 1 92 ? 10.772 6.063 -13.309 1.00 87.62 92 ASP A N 1
ATOM 715 C CA . ASP A 1 92 ? 10.738 4.705 -13.847 1.00 87.62 92 ASP A CA 1
ATOM 716 C C . ASP A 1 92 ? 9.455 4.453 -14.637 1.00 87.62 92 ASP A C 1
ATOM 718 O O . ASP A 1 92 ? 9.498 3.926 -15.744 1.00 87.62 92 ASP A O 1
ATOM 722 N N . TRP A 1 93 ? 8.316 4.937 -14.149 1.00 87.81 93 TRP A N 1
ATOM 723 C CA . TRP A 1 93 ? 7.054 4.835 -14.869 1.00 87.81 93 TRP A CA 1
ATOM 724 C C . TRP A 1 93 ? 7.095 5.554 -16.219 1.00 87.81 93 TRP A C 1
ATOM 726 O O . TRP A 1 93 ? 6.613 5.025 -17.221 1.00 87.81 93 TRP A O 1
ATOM 736 N N . ASN A 1 94 ? 7.711 6.737 -16.281 1.00 90.12 94 ASN A N 1
ATOM 737 C CA . ASN A 1 94 ? 7.886 7.455 -17.541 1.00 90.12 94 ASN A CA 1
ATOM 738 C C . ASN A 1 94 ? 8.797 6.692 -18.513 1.00 90.12 94 ASN A C 1
ATOM 740 O O . ASN A 1 94 ? 8.440 6.563 -19.683 1.00 90.12 94 ASN A O 1
ATOM 744 N N . LYS A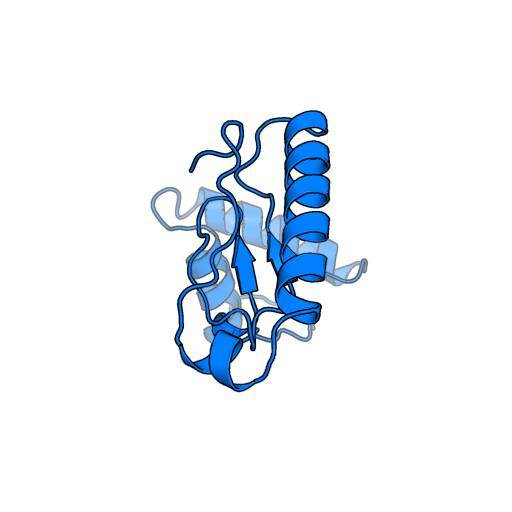 1 95 ? 9.917 6.130 -18.030 1.00 89.44 95 LYS A N 1
ATOM 745 C CA . LYS A 1 95 ? 10.805 5.280 -18.845 1.00 89.44 95 LYS A CA 1
ATOM 746 C C . LYS A 1 95 ? 10.062 4.055 -19.370 1.00 89.44 95 LYS A C 1
ATOM 748 O O . LYS A 1 95 ? 10.066 3.806 -20.570 1.00 89.44 95 LYS A O 1
ATOM 753 N N . TYR A 1 96 ? 9.352 3.344 -18.497 1.00 87.12 96 TYR A N 1
ATOM 754 C CA . TYR A 1 96 ? 8.551 2.182 -18.866 1.00 87.12 96 TYR A CA 1
ATOM 755 C C . TYR A 1 96 ? 7.510 2.518 -19.938 1.00 87.12 96 TYR A C 1
ATOM 757 O O . TYR A 1 96 ? 7.342 1.789 -20.914 1.00 87.12 96 TYR A O 1
ATOM 765 N N . ARG A 1 97 ? 6.822 3.657 -19.799 1.00 87.38 97 ARG A N 1
ATOM 766 C CA . ARG A 1 97 ? 5.831 4.103 -20.784 1.00 87.38 97 ARG A CA 1
ATOM 767 C C . ARG A 1 97 ? 6.443 4.440 -22.142 1.00 87.38 97 ARG A C 1
ATOM 769 O O . ARG A 1 97 ? 5.740 4.257 -23.132 1.00 87.38 97 ARG A O 1
ATOM 776 N N . SER A 1 98 ? 7.701 4.881 -22.190 1.00 90.44 98 SER A N 1
ATOM 777 C CA . SER A 1 98 ? 8.414 5.151 -23.447 1.00 90.44 98 SER A CA 1
ATOM 778 C C . SER A 1 98 ? 8.935 3.908 -24.175 1.00 90.44 98 SER A C 1
ATOM 780 O O . SER A 1 98 ? 9.268 4.026 -25.348 1.00 90.44 98 SER A O 1
ATOM 782 N N . LEU A 1 99 ? 8.975 2.739 -23.523 1.00 89.25 99 LEU A N 1
ATOM 783 C CA . LEU A 1 99 ? 9.412 1.486 -24.152 1.00 89.25 99 LEU A CA 1
ATOM 784 C C . LEU A 1 99 ? 8.412 0.984 -25.207 1.00 89.25 99 LEU A C 1
ATOM 786 O O . LEU A 1 99 ? 7.189 1.133 -25.041 1.00 89.25 99 LEU A O 1
ATOM 790 N N . SER A 1 100 ? 8.925 0.320 -26.243 1.00 89.06 100 SER A N 1
ATOM 791 C CA . SER A 1 100 ? 8.143 -0.432 -27.228 1.00 89.06 100 SER A CA 1
ATOM 792 C C . SER A 1 100 ? 7.437 -1.638 -26.591 1.00 89.06 100 SER A C 1
ATOM 794 O O . SER A 1 100 ? 7.666 -1.983 -25.428 1.00 89.06 100 SER A O 1
ATOM 796 N N . MET A 1 101 ? 6.525 -2.276 -27.332 1.00 83.62 101 MET A N 1
ATOM 797 C CA . MET A 1 101 ? 5.888 -3.507 -26.849 1.00 83.62 101 MET A CA 1
ATOM 798 C C . MET A 1 101 ? 6.893 -4.661 -26.766 1.00 83.62 101 MET A C 1
ATOM 800 O O . MET A 1 101 ? 6.874 -5.377 -25.767 1.00 83.62 101 MET A O 1
ATOM 804 N N . GLU A 1 102 ? 7.817 -4.790 -27.728 1.00 85.06 102 GLU A N 1
ATOM 805 C CA . GLU A 1 102 ? 8.850 -5.835 -27.685 1.00 85.06 102 GLU A CA 1
ATOM 806 C C . GLU A 1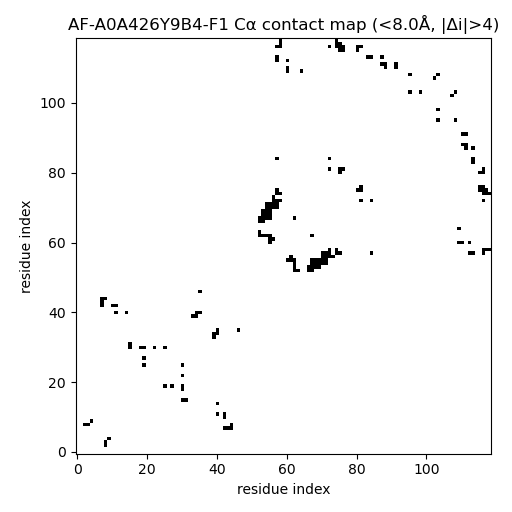 102 ? 9.762 -5.679 -26.456 1.00 85.06 102 GLU A C 1
ATOM 808 O O . GLU A 1 102 ? 10.072 -6.654 -25.771 1.00 85.06 102 GLU A O 1
ATOM 813 N N . GLU A 1 103 ? 10.145 -4.444 -26.119 1.00 83.62 103 GLU A N 1
ATOM 814 C CA . GLU A 1 103 ? 10.976 -4.148 -24.944 1.00 83.62 103 GLU A CA 1
ATOM 815 C C . GLU A 1 103 ? 10.262 -4.477 -23.624 1.00 83.62 103 GLU A C 1
ATOM 817 O O . GLU A 1 103 ? 10.886 -4.946 -22.667 1.00 83.62 103 GLU A O 1
ATOM 822 N N . LYS A 1 104 ? 8.940 -4.266 -23.566 1.00 81.56 104 LYS A N 1
ATOM 823 C CA . LYS A 1 104 ? 8.113 -4.615 -22.400 1.00 81.56 104 LYS A CA 1
ATOM 824 C C . LYS A 1 104 ? 7.947 -6.126 -22.246 1.00 81.56 104 LYS A C 1
ATOM 826 O O . LYS A 1 104 ? 7.953 -6.622 -21.120 1.00 81.56 104 LYS A O 1
ATOM 831 N N . GLU A 1 105 ? 7.801 -6.852 -23.351 1.00 80.06 105 GLU A N 1
ATOM 832 C CA . GLU A 1 105 ? 7.686 -8.316 -23.353 1.00 80.06 105 GLU A CA 1
ATOM 833 C C . GLU A 1 105 ? 9.009 -9.011 -23.010 1.00 80.06 105 GLU A C 1
ATOM 835 O O . GLU A 1 105 ? 8.993 -10.066 -22.377 1.00 80.06 105 GLU A O 1
ATOM 840 N N . GLY A 1 106 ? 10.146 -8.380 -23.324 1.00 75.81 106 GLY A N 1
ATOM 841 C CA . GLY A 1 106 ? 11.484 -8.865 -22.974 1.00 75.81 106 GLY A CA 1
ATOM 842 C C . GLY A 1 106 ? 11.790 -8.923 -21.469 1.00 75.81 106 GLY A C 1
ATOM 843 O O . GLY A 1 106 ? 12.818 -9.472 -21.081 1.00 75.81 106 GLY A O 1
ATOM 844 N N . GLY A 1 107 ? 10.923 -8.376 -20.605 1.00 69.06 107 GLY A N 1
ATOM 845 C CA . GLY A 1 107 ? 10.973 -8.583 -19.149 1.00 69.06 107 GLY A CA 1
ATOM 846 C C . GLY A 1 107 ? 12.133 -7.903 -18.409 1.00 69.06 107 GLY A C 1
ATOM 847 O O . GLY A 1 107 ? 12.347 -8.181 -17.232 1.00 69.06 107 GLY A O 1
ATOM 848 N N . GLY A 1 108 ? 12.877 -7.009 -19.067 1.00 70.88 108 GLY A N 1
ATOM 849 C CA . GLY A 1 108 ? 14.082 -6.380 -18.507 1.00 70.88 108 GLY A CA 1
ATOM 850 C C . GLY A 1 108 ? 13.846 -5.136 -17.644 1.00 70.88 108 GLY A C 1
ATOM 851 O O . GLY A 1 108 ? 14.795 -4.620 -17.055 1.00 70.88 108 GLY A O 1
ATOM 852 N N . PHE A 1 109 ? 12.615 -4.622 -17.569 1.00 77.50 109 PHE A N 1
ATOM 853 C CA . PHE A 1 109 ? 12.318 -3.408 -16.809 1.00 77.50 109 PHE A CA 1
ATOM 854 C C . PHE A 1 109 ? 11.972 -3.737 -15.353 1.00 77.50 109 PHE A C 1
ATOM 856 O O . PHE A 1 109 ? 11.094 -4.555 -15.090 1.00 77.50 109 PHE A O 1
ATOM 863 N N . SER A 1 110 ? 12.624 -3.068 -14.404 1.00 76.12 110 SER A N 1
ATOM 864 C CA . SER A 1 110 ? 12.347 -3.195 -12.974 1.00 76.12 110 SER A CA 1
ATOM 865 C C . SER A 1 110 ? 12.306 -1.826 -12.303 1.00 76.12 110 SER A C 1
ATOM 867 O O . SER A 1 110 ? 12.875 -0.851 -12.797 1.00 76.12 110 SER A O 1
ATOM 869 N N . TRP A 1 111 ? 11.596 -1.741 -11.179 1.00 78.94 111 TRP A N 1
ATOM 870 C CA . TRP A 1 111 ? 11.591 -0.535 -10.358 1.00 78.94 111 TRP A CA 1
ATOM 871 C C . TRP A 1 111 ? 12.970 -0.297 -9.743 1.00 78.94 111 TRP A C 1
ATOM 873 O O . TRP A 1 111 ? 13.597 -1.226 -9.227 1.00 78.94 111 TRP A O 1
ATOM 883 N N . SER A 1 112 ? 13.412 0.959 -9.725 1.00 79.62 112 SER A N 1
ATOM 884 C CA . SER A 1 112 ? 14.613 1.351 -8.994 1.00 79.62 112 SER A CA 1
ATOM 885 C C . SER A 1 112 ? 14.433 1.081 -7.502 1.00 79.62 112 SER A C 1
ATOM 887 O O . SER A 1 112 ? 13.388 1.378 -6.915 1.00 79.62 112 SER A O 1
ATOM 889 N N . SER A 1 113 ? 15.472 0.547 -6.863 1.00 72.19 113 SER A N 1
ATOM 890 C CA . SER A 1 113 ? 15.466 0.344 -5.419 1.00 72.19 113 SER A CA 1
ATOM 891 C C . SER A 1 113 ? 15.603 1.676 -4.680 1.00 72.19 113 SER A C 1
ATOM 893 O O . SER A 1 113 ? 16.398 2.549 -5.030 1.00 72.19 113 SER A O 1
ATOM 895 N N . THR A 1 114 ? 14.822 1.844 -3.616 1.00 70.75 114 THR A N 1
ATOM 896 C CA . THR A 1 114 ? 14.885 3.030 -2.757 1.00 70.75 114 THR A CA 1
ATOM 897 C C . THR A 1 114 ? 15.637 2.689 -1.478 1.00 70.75 114 THR A C 1
ATOM 899 O O . THR A 1 114 ? 15.114 1.984 -0.620 1.00 70.75 114 THR A O 1
ATOM 902 N N . SER A 1 115 ? 16.849 3.218 -1.315 1.00 68.69 115 SER A N 1
ATOM 903 C CA . SER A 1 115 ? 17.749 2.899 -0.191 1.00 68.69 115 SER A CA 1
ATOM 904 C C . SER A 1 115 ? 17.193 3.205 1.212 1.00 68.69 115 SER A C 1
ATOM 906 O O . SER A 1 115 ? 17.663 2.624 2.189 1.00 68.69 115 SER A O 1
ATOM 908 N N . GLY A 1 116 ? 16.202 4.097 1.315 1.00 72.12 116 GLY A N 1
ATOM 909 C CA . GLY A 1 116 ? 15.560 4.494 2.577 1.00 72.12 116 GLY A CA 1
ATOM 910 C C . GLY A 1 116 ? 14.304 3.701 2.950 1.00 72.12 116 GLY A C 1
ATOM 911 O O . GLY A 1 116 ? 13.722 3.950 3.995 1.00 72.12 116 GLY A O 1
ATOM 912 N N . CYS A 1 117 ? 13.852 2.763 2.117 1.00 78.88 117 CYS A N 1
ATOM 913 C CA . CYS A 1 117 ? 12.683 1.945 2.437 1.00 78.88 117 CYS A CA 1
ATOM 914 C C . CYS A 1 117 ? 13.143 0.506 2.675 1.00 78.88 117 CYS A C 1
ATOM 916 O O . CYS A 1 117 ? 13.768 -0.096 1.800 1.00 78.88 117 CYS A O 1
ATOM 918 N N . LYS A 1 118 ? 12.869 -0.030 3.868 1.00 74.31 118 LYS A N 1
ATOM 919 C CA . LYS A 1 118 ? 13.260 -1.383 4.293 1.00 74.31 118 LYS A CA 1
ATOM 920 C C . LYS A 1 118 ? 12.090 -2.044 5.023 1.00 74.31 118 LYS A C 1
ATOM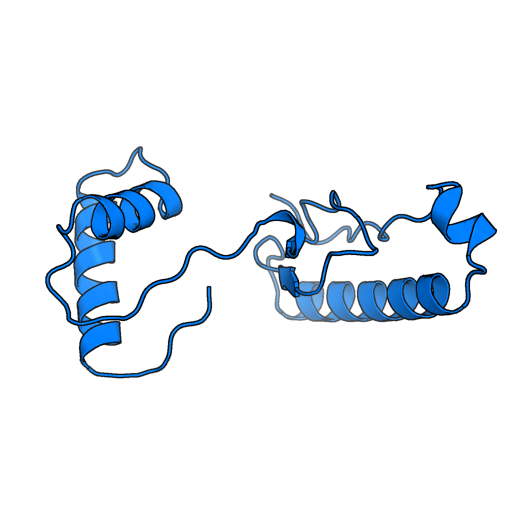 922 O O . LYS A 1 118 ? 11.322 -1.351 5.686 1.00 74.31 118 LYS A O 1
ATOM 927 N N . GLN A 1 119 ? 11.930 -3.356 4.842 1.00 62.50 119 GLN A N 1
ATOM 928 C CA . GLN A 1 119 ? 10.940 -4.145 5.585 1.00 62.50 119 GLN A CA 1
ATOM 929 C C . GLN A 1 119 ? 11.306 -4.265 7.062 1.00 62.50 119 GLN A C 1
ATOM 931 O O . GLN A 1 119 ? 12.519 -4.351 7.356 1.00 62.50 119 GLN A O 1
#

Sequence (119 aa):
MYVKSCSNSVELYKYWTLLCRQYPTADRQSILSKGFTEGVIPFSLRFQFLDTANFGGFCQAGGDLRKVCTVQANCCGSAEEKVRGLRSLMQDWNKYRSLSMEEKEGGGFSWSSTSGCKQ

Mean predicted aligned error: 6.79 Å

pLDDT: mean 84.65, std 6.84, range [62.5, 93.62]

Solvent-accessible surface area (backbone atoms only — not comparable to full-atom values): 7383 Å² total; per-residue (Å²): 138,88,79,75,93,46,73,61,51,55,53,47,53,56,51,52,52,52,51,48,66,75,40,72,88,56,58,70,65,57,56,53,49,47,30,61,75,71,59,68,54,89,60,98,67,93,82,80,88,75,69,62,63,32,39,33,26,67,66,43,70,59,65,55,79,93,50,44,78,43,77,41,57,82,42,25,85,46,71,68,41,36,53,51,43,53,53,51,50,53,52,47,50,52,53,59,68,72,49,54,71,70,58,60,71,68,64,77,80,74,74,81,82,44,93,64,34,54,125

Radius of gyration: 18.03 Å; Cα contacts (8 Å, |Δi|>4): 101; chains: 1; bounding box: 40×28×50 Å

Foldseek 3Di:
DDDDDDPLVVVLVVVLVVQCVVCVPDDSVVSSVCCVVVVVSVGPDDDDDDDCLQEAELQRQDHLPVRHPYYDDPQADDPVLVVVLVVQVVVLVVVQVPDDPVRSVVVPRTRDHRPRGHD

Nearest PDB structures (foldseek):
  8a22-assembly1_BB  TM=2.547E-01  e=8.355E+00 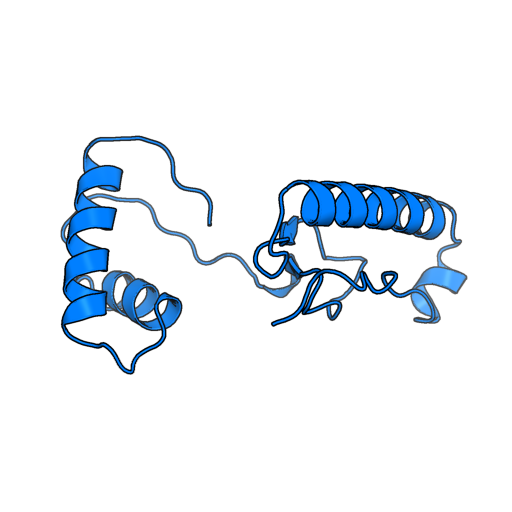 Polytomella magna